Protein AF-A0A090FMJ1-F1 (afdb_monomer_lite)

Radius of gyration: 20.2 Å; chains: 1; bounding box: 46×75×58 Å

Sequence (141 aa):
MKHQTLDQLHAVADINPLVPLATRTEKIERWAELLDSNPLRCLAALTGTEYLYPGMREEARAAGSPLTVAFEDPLLRASGLRSDTYGEARRFFELSDWQLHEVVCSCHAGATMQAGWAAQRVRRIVTGNRLLGWLRSRFTH

Secondary structure (DSSP, 8-state):
-PPPPS----------------SHHHHHHHHHHHHHTSTT-EEEPBTTTTTS-HHHHHH---TTSHHHHHHH-HHHHHTT---S-HHHHHHHTT--HHHHHHHHBHHHH-SEEEHHHHHHHHHHHHHHHHHHHHHHHHH--

Organism: Mesorhizobium plurifarium (NCBI:txid69974)

Foldseek 3Di:
DDDDDPPPPPPPPVCPDLDADDDLLVLLLVLLVLLVVFQQDKAFAFEPLVPDDPVVQQQTADPRFSLNSSVPDPRLVVNPQDDSGNNSCCVSSVHDSVLSCCQGYCVNANRIHGSNVSSVSSVVVVVVVVVVVVVVVVVPD

pLDDT: mean 86.58, std 17.2, range [39.81, 98.75]

Structure (mmCIF, N/CA/C/O backbone):
data_AF-A0A090FMJ1-F1
#
_entry.id   AF-A0A090FMJ1-F1
#
loop_
_atom_site.group_PDB
_atom_site.id
_atom_site.type_symbol
_atom_site.label_atom_id
_atom_site.label_alt_id
_atom_site.label_comp_id
_atom_site.label_asym_id
_atom_site.label_entity_id
_atom_site.label_seq_id
_atom_site.pdbx_PDB_ins_code
_atom_site.Cartn_x
_atom_site.Cartn_y
_atom_site.Cartn_z
_atom_site.occupancy
_atom_site.B_iso_or_equiv
_atom_site.auth_seq_id
_atom_site.auth_comp_id
_atom_site.auth_asym_id
_atom_site.auth_atom_id
_atom_site.pdbx_PDB_model_num
ATOM 1 N N . MET A 1 1 ? -29.928 -40.701 37.427 1.00 39.81 1 MET A N 1
ATOM 2 C CA . MET A 1 1 ? -28.866 -39.719 37.111 1.00 39.81 1 MET A CA 1
ATOM 3 C C . MET A 1 1 ? -29.350 -38.890 35.929 1.00 39.81 1 MET A C 1
ATOM 5 O O . MET A 1 1 ? -29.891 -39.474 35.002 1.00 39.81 1 MET A O 1
ATOM 9 N N . LYS A 1 2 ? -29.326 -37.556 36.041 1.00 40.62 2 LYS A N 1
ATOM 10 C CA . LYS A 1 2 ? -29.994 -36.625 35.111 1.00 40.62 2 LYS A CA 1
ATOM 11 C C . LYS A 1 2 ? -29.167 -36.448 33.831 1.00 40.62 2 LYS A C 1
ATOM 13 O O . LYS A 1 2 ? -27.966 -36.223 33.919 1.00 40.62 2 LYS A O 1
ATOM 18 N N . HIS A 1 3 ? -29.830 -36.540 32.679 1.00 49.84 3 HIS A N 1
ATOM 19 C CA . HIS A 1 3 ? -29.269 -36.269 31.356 1.00 49.84 3 HIS A CA 1
ATOM 20 C C . HIS A 1 3 ? -28.849 -34.794 31.257 1.00 49.84 3 HIS A C 1
ATOM 22 O O . HIS A 1 3 ? -29.693 -33.910 31.393 1.00 49.84 3 HIS A O 1
ATOM 28 N N . GLN A 1 4 ? -27.558 -34.530 31.046 1.00 50.06 4 GLN A N 1
ATOM 29 C CA . GLN A 1 4 ? -27.084 -33.221 30.597 1.00 50.06 4 GLN A CA 1
ATOM 30 C C . GLN A 1 4 ? -27.239 -33.168 29.079 1.00 50.06 4 GLN A C 1
ATOM 32 O O . GLN A 1 4 ? -26.682 -33.997 28.359 1.00 50.06 4 GLN A O 1
ATOM 37 N N . THR A 1 5 ? -28.079 -32.245 28.621 1.00 58.47 5 THR A N 1
ATOM 38 C CA . THR A 1 5 ? -28.381 -32.031 27.212 1.00 58.47 5 THR A CA 1
ATOM 39 C C . THR A 1 5 ? -27.182 -31.430 26.493 1.00 58.47 5 THR A C 1
ATOM 41 O O . THR A 1 5 ? -26.400 -30.656 27.045 1.00 58.47 5 THR A O 1
ATOM 44 N N . LEU A 1 6 ? -27.069 -31.804 25.227 1.00 53.50 6 LEU A N 1
ATOM 45 C CA . LEU A 1 6 ? -26.095 -31.370 24.231 1.00 53.50 6 LEU A CA 1
ATOM 46 C C . LEU A 1 6 ? -26.315 -29.888 23.817 1.00 53.50 6 LEU A C 1
ATOM 48 O O . LEU A 1 6 ? -26.142 -29.543 22.658 1.00 53.50 6 LEU A O 1
ATOM 52 N N . ASP A 1 7 ? -26.726 -29.022 24.753 1.00 47.88 7 ASP A N 1
ATOM 53 C CA . ASP A 1 7 ? -27.234 -27.657 24.507 1.00 47.88 7 ASP A CA 1
ATOM 54 C C . ASP A 1 7 ? -26.270 -26.535 24.937 1.00 47.88 7 ASP A C 1
ATOM 56 O O . ASP A 1 7 ? -26.649 -25.367 24.984 1.00 47.88 7 ASP A O 1
ATOM 60 N N . GLN A 1 8 ? -25.012 -26.835 25.271 1.00 53.00 8 GLN A N 1
ATOM 61 C CA . GLN A 1 8 ? -24.082 -25.813 25.781 1.00 53.00 8 GLN A CA 1
ATOM 62 C C . GLN A 1 8 ? -22.767 -25.724 25.015 1.00 53.00 8 GLN A C 1
ATOM 64 O O . GLN A 1 8 ? -21.692 -25.716 25.604 1.00 53.00 8 GLN A O 1
ATOM 69 N N . LEU A 1 9 ? -22.850 -25.587 23.693 1.00 55.53 9 LEU A N 1
ATOM 70 C CA . LEU A 1 9 ? -21.737 -25.078 22.886 1.00 55.53 9 LEU A CA 1
ATOM 71 C C . LEU A 1 9 ? -22.225 -24.026 21.878 1.00 55.53 9 LEU A C 1
ATOM 73 O O . LEU A 1 9 ? -21.922 -24.087 20.692 1.00 55.53 9 LEU A O 1
ATOM 77 N N . HIS A 1 10 ? -22.969 -23.023 22.346 1.00 44.12 10 HIS A N 1
ATOM 78 C CA . HIS A 1 10 ? -23.051 -21.748 21.632 1.00 44.12 10 HIS A CA 1
ATOM 79 C C . HIS A 1 10 ? -21.830 -20.913 22.023 1.00 44.12 10 HIS A C 1
ATOM 81 O O . HIS A 1 10 ? -21.872 -20.105 22.948 1.00 44.12 10 HIS A O 1
ATOM 87 N N . ALA A 1 11 ? -20.713 -21.150 21.333 1.00 53.25 11 ALA A N 1
ATOM 88 C CA . ALA A 1 11 ? -19.598 -20.218 21.330 1.00 53.25 11 ALA A CA 1
ATOM 89 C C . ALA A 1 11 ? -20.070 -18.946 20.614 1.00 53.25 11 ALA A C 1
ATOM 91 O O . ALA A 1 11 ? -20.140 -18.896 19.387 1.00 53.25 11 ALA A O 1
ATOM 92 N N . VAL A 1 12 ? -20.452 -17.935 21.392 1.00 52.56 12 VAL A N 1
ATOM 93 C CA . VAL A 1 12 ? -20.708 -16.582 20.897 1.00 52.56 12 VAL A CA 1
ATOM 94 C C . VAL A 1 12 ? -19.361 -16.022 20.448 1.00 52.56 12 VAL A C 1
ATOM 96 O O . VAL A 1 12 ? -18.609 -15.454 21.235 1.00 52.56 12 VAL A O 1
ATOM 99 N N . ALA A 1 13 ? -19.011 -16.262 19.186 1.00 54.78 13 ALA A N 1
ATOM 100 C CA . ALA A 1 13 ? -17.998 -15.473 18.515 1.00 54.78 13 ALA A CA 1
ATOM 101 C C . ALA A 1 13 ? -18.599 -14.077 18.350 1.00 54.78 13 ALA A C 1
ATOM 103 O O . ALA A 1 13 ? -19.552 -13.892 17.594 1.00 54.78 13 ALA A O 1
ATOM 104 N N . ASP A 1 14 ? -18.084 -13.119 19.112 1.00 45.41 14 ASP A N 1
ATOM 105 C CA . ASP A 1 14 ? -18.424 -11.710 18.975 1.00 45.41 14 ASP A CA 1
ATOM 106 C C . ASP A 1 14 ? -17.825 -11.221 17.645 1.00 45.41 14 ASP A C 1
ATOM 108 O O . ASP A 1 14 ? -16.682 -10.768 17.561 1.00 45.41 14 ASP A O 1
ATOM 112 N N . ILE A 1 15 ? -18.547 -11.4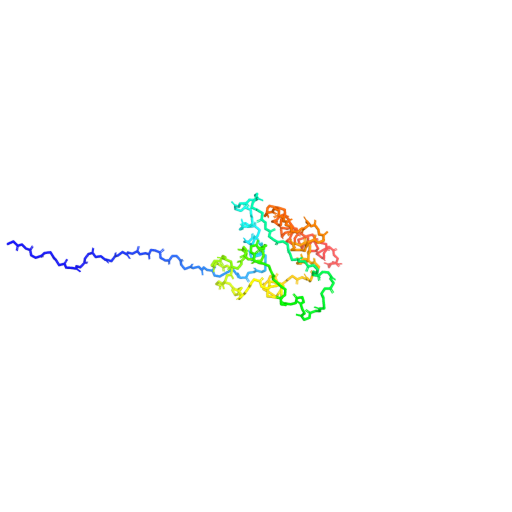67 16.547 1.00 57.22 15 ILE A N 1
ATOM 113 C CA . ILE A 1 15 ? -18.167 -11.012 15.212 1.00 57.22 15 ILE A CA 1
ATOM 114 C C . ILE A 1 15 ? -18.484 -9.522 15.183 1.00 57.22 15 ILE A C 1
ATOM 116 O O . ILE A 1 15 ? -19.574 -9.124 14.777 1.00 57.22 15 ILE A O 1
ATOM 120 N N . ASN A 1 16 ? -17.539 -8.692 15.626 1.00 61.22 16 ASN A N 1
ATOM 121 C CA . ASN A 1 16 ? -17.648 -7.256 15.415 1.00 61.22 16 ASN A CA 1
ATOM 122 C C . ASN A 1 16 ? -17.683 -7.012 13.893 1.00 61.22 16 ASN A C 1
ATOM 124 O O . ASN A 1 16 ? -16.701 -7.338 13.212 1.00 61.22 16 ASN A O 1
ATOM 128 N N . PRO A 1 17 ? -18.796 -6.512 13.323 1.00 69.00 17 PRO A N 1
ATOM 129 C CA . PRO A 1 17 ? -18.881 -6.307 11.890 1.00 69.00 17 PRO A CA 1
ATOM 130 C C . PRO A 1 17 ? -17.833 -5.275 11.481 1.00 69.00 17 PRO A C 1
ATOM 132 O O . PRO A 1 17 ? -17.740 -4.189 12.053 1.00 69.00 17 PRO A O 1
ATOM 135 N N . LEU A 1 18 ? -17.025 -5.627 10.483 1.00 82.06 18 LEU A N 1
ATOM 136 C CA . LEU A 1 18 ? -16.059 -4.715 9.892 1.00 82.06 18 LEU A CA 1
ATOM 137 C C . LEU A 1 18 ? -16.837 -3.587 9.208 1.00 82.06 18 LEU A C 1
ATOM 139 O O . LEU A 1 18 ? -17.407 -3.791 8.139 1.00 82.06 18 LEU A O 1
ATOM 143 N N . VAL A 1 19 ? -16.903 -2.419 9.845 1.00 89.38 19 VAL A N 1
ATOM 144 C CA . VAL A 1 19 ? -17.540 -1.235 9.261 1.00 89.38 19 VAL A CA 1
ATOM 145 C C . VAL A 1 19 ? -16.628 -0.718 8.146 1.00 89.38 19 VAL A C 1
ATOM 147 O O . VAL A 1 19 ? -15.505 -0.318 8.450 1.00 89.38 19 VAL A O 1
ATOM 150 N N . PRO A 1 20 ? -17.058 -0.735 6.869 1.00 92.88 20 PRO A N 1
ATOM 151 C CA . PRO A 1 20 ? -16.226 -0.279 5.762 1.00 92.88 20 PRO A CA 1
ATOM 152 C C . PRO A 1 20 ? -15.797 1.184 5.917 1.00 92.88 20 PRO A C 1
ATOM 154 O O . PRO A 1 20 ? -16.583 2.030 6.344 1.00 92.88 20 PRO A O 1
ATOM 157 N N . LEU A 1 21 ? -14.564 1.488 5.515 1.00 95.38 21 LEU A N 1
ATOM 158 C CA . LEU A 1 21 ? -14.034 2.848 5.495 1.00 95.38 21 LEU A CA 1
ATOM 159 C C . LEU A 1 21 ? -14.699 3.644 4.371 1.00 95.38 21 LEU A C 1
ATOM 161 O O . LEU A 1 21 ? -14.653 3.250 3.199 1.00 95.38 21 LEU A O 1
ATOM 165 N N . ALA A 1 22 ? -15.302 4.775 4.729 1.00 90.50 22 ALA A N 1
ATOM 166 C CA . ALA A 1 22 ? -16.133 5.552 3.819 1.00 90.50 22 ALA A CA 1
ATOM 167 C C . ALA A 1 22 ? -15.314 6.548 2.991 1.00 90.50 22 ALA A C 1
ATOM 169 O O . ALA A 1 22 ? -15.630 6.800 1.828 1.00 90.50 22 ALA A O 1
ATOM 170 N N . THR A 1 23 ? -14.253 7.113 3.567 1.00 95.31 23 THR A N 1
ATOM 171 C CA . THR A 1 23 ? -13.514 8.218 2.953 1.00 95.31 23 THR A CA 1
ATOM 172 C C . THR A 1 23 ? -12.163 7.785 2.394 1.00 95.31 23 THR A C 1
ATOM 174 O O . THR A 1 23 ? -11.496 6.877 2.892 1.00 95.31 23 THR A O 1
ATOM 177 N N . ARG A 1 24 ? -11.709 8.510 1.366 1.00 95.38 24 ARG A N 1
ATOM 178 C CA . ARG A 1 24 ? -10.354 8.394 0.816 1.00 95.38 24 ARG A CA 1
ATOM 179 C C . ARG A 1 24 ? -9.275 8.524 1.897 1.00 95.38 24 ARG A C 1
ATOM 181 O O . ARG A 1 24 ? -8.304 7.775 1.890 1.00 95.38 24 ARG A O 1
ATOM 188 N N . THR A 1 25 ? -9.435 9.478 2.815 1.00 96.06 25 THR A N 1
ATOM 189 C CA . THR A 1 25 ? -8.461 9.741 3.882 1.00 96.06 25 THR A CA 1
ATOM 190 C C . THR A 1 25 ? -8.344 8.559 4.836 1.00 96.06 25 THR A C 1
ATOM 192 O O . THR A 1 25 ? -7.232 8.089 5.044 1.00 96.06 25 THR A O 1
ATOM 195 N N . GLU A 1 26 ? -9.465 8.023 5.327 1.00 96.69 26 GLU A N 1
ATOM 196 C CA . GLU A 1 26 ? -9.465 6.862 6.229 1.00 96.69 26 GLU A CA 1
ATOM 197 C C . GLU A 1 26 ? -8.795 5.646 5.582 1.00 96.69 26 GLU A C 1
ATOM 199 O O . GLU A 1 26 ? -7.985 4.974 6.215 1.00 96.69 26 GLU A O 1
ATOM 204 N N . LYS A 1 27 ? -9.076 5.384 4.297 1.00 98.38 27 LYS A N 1
ATOM 205 C CA . LYS A 1 27 ? -8.439 4.286 3.552 1.00 98.38 27 LYS A CA 1
ATOM 206 C C . LYS A 1 27 ? -6.915 4.446 3.509 1.00 98.38 27 LYS A C 1
ATOM 208 O O . LYS A 1 27 ? -6.187 3.488 3.761 1.00 98.38 27 LYS A O 1
ATOM 213 N N . ILE A 1 28 ? -6.424 5.648 3.203 1.00 98.25 28 ILE A N 1
ATOM 214 C CA . ILE A 1 28 ? -4.983 5.933 3.115 1.00 98.25 28 ILE A CA 1
ATOM 215 C C . ILE A 1 28 ? -4.321 5.889 4.502 1.00 98.25 28 ILE A C 1
ATOM 217 O O . ILE A 1 28 ? -3.219 5.359 4.635 1.00 98.25 28 ILE A O 1
ATOM 221 N N . GLU A 1 29 ? -4.981 6.407 5.539 1.00 97.75 29 GLU A N 1
ATOM 222 C CA . GLU A 1 29 ? -4.489 6.345 6.921 1.00 97.75 29 GLU A CA 1
ATOM 223 C C . GLU A 1 29 ? -4.391 4.898 7.408 1.00 97.75 29 GLU A C 1
ATOM 225 O O . GLU A 1 29 ? -3.332 4.493 7.888 1.00 97.75 29 GLU A O 1
ATOM 230 N N . ARG A 1 30 ? -5.420 4.080 7.152 1.00 98.12 30 ARG A N 1
ATOM 231 C CA . ARG A 1 30 ? -5.394 2.642 7.435 1.00 98.12 30 ARG A CA 1
ATOM 232 C C . ARG A 1 30 ? -4.232 1.943 6.733 1.00 98.12 30 ARG A C 1
ATOM 234 O O . ARG A 1 30 ? -3.540 1.132 7.342 1.00 98.12 30 ARG A O 1
ATOM 241 N N . TRP A 1 31 ? -3.980 2.262 5.465 1.00 98.69 31 TRP A N 1
ATOM 242 C CA . TRP A 1 31 ? -2.837 1.700 4.744 1.00 98.69 31 TRP A CA 1
ATOM 243 C C . TRP A 1 31 ? -1.496 2.084 5.389 1.00 98.69 31 TRP A C 1
ATOM 245 O O . TRP A 1 31 ? -0.626 1.226 5.556 1.00 98.69 31 TRP A O 1
ATOM 255 N N . ALA A 1 32 ? -1.337 3.339 5.815 1.00 98.44 32 ALA A N 1
ATOM 256 C CA . ALA A 1 32 ? -0.139 3.774 6.526 1.00 98.44 32 ALA A CA 1
ATOM 257 C C . ALA A 1 32 ? 0.046 3.048 7.871 1.00 98.44 32 ALA A C 1
ATOM 259 O O . ALA A 1 32 ? 1.165 2.656 8.190 1.00 98.44 32 ALA A O 1
ATOM 260 N N . GLU A 1 33 ? -1.027 2.839 8.640 1.00 98.44 33 GLU A N 1
ATOM 261 C CA . GLU A 1 33 ? -0.994 2.077 9.899 1.00 98.44 33 GLU A CA 1
ATOM 262 C C . GLU A 1 33 ? -0.544 0.628 9.691 1.00 98.44 33 GLU A C 1
ATOM 264 O O . GLU A 1 33 ? 0.289 0.122 10.442 1.00 98.44 33 GLU A O 1
ATOM 269 N N . LEU A 1 34 ? -1.060 -0.035 8.653 1.00 98.56 34 LEU A N 1
ATOM 270 C CA . LEU A 1 34 ? -0.697 -1.417 8.334 1.00 98.56 34 LEU A CA 1
ATOM 271 C C . LEU A 1 34 ? 0.791 -1.549 8.009 1.00 98.56 34 LEU A C 1
ATOM 273 O O . LEU A 1 34 ? 1.448 -2.474 8.488 1.00 98.56 34 LEU A O 1
ATOM 277 N N . LEU A 1 35 ? 1.336 -0.611 7.235 1.00 98.50 35 LEU A N 1
ATOM 278 C CA . LEU A 1 35 ? 2.762 -0.569 6.916 1.00 98.50 35 LEU A CA 1
ATOM 279 C C . LEU A 1 35 ? 3.623 -0.303 8.165 1.00 98.50 35 LEU A C 1
ATOM 281 O O . LEU A 1 35 ? 4.682 -0.908 8.322 1.00 98.50 35 LEU A O 1
ATOM 285 N N . ASP A 1 36 ? 3.152 0.540 9.0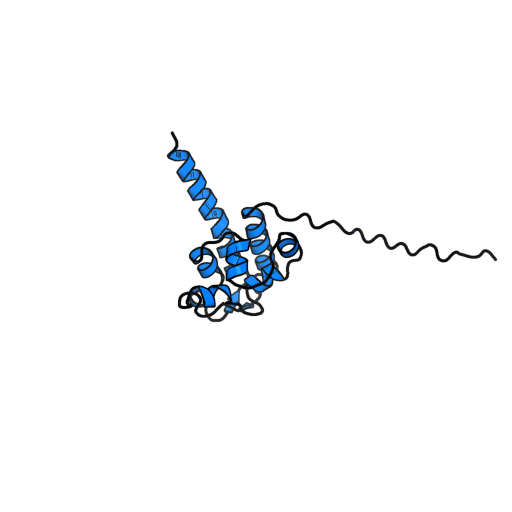82 1.00 97.62 36 ASP A N 1
ATOM 286 C CA . ASP A 1 36 ? 3.861 0.858 10.327 1.00 97.62 36 ASP A CA 1
ATOM 287 C C . ASP A 1 36 ? 3.741 -0.203 11.423 1.00 97.62 36 ASP A C 1
ATOM 289 O O . ASP A 1 36 ? 4.502 -0.160 12.387 1.00 97.62 36 ASP A O 1
ATOM 293 N N . SER A 1 37 ? 2.835 -1.173 11.288 1.00 97.81 37 SER A N 1
ATOM 294 C CA . SER A 1 37 ? 2.713 -2.278 12.250 1.00 97.81 37 SER A CA 1
ATOM 295 C C . SER A 1 37 ? 4.002 -3.104 12.372 1.00 97.81 37 SER A C 1
ATOM 297 O O . SER A 1 37 ? 4.303 -3.649 13.433 1.00 97.81 37 SER A O 1
ATOM 299 N N . ASN A 1 38 ? 4.790 -3.166 11.293 1.00 97.44 38 ASN A N 1
ATOM 300 C CA . ASN A 1 38 ? 6.127 -3.745 11.273 1.00 97.44 38 ASN A CA 1
ATOM 301 C C . ASN A 1 38 ? 7.032 -2.912 10.348 1.00 97.44 38 ASN A C 1
ATOM 303 O O . ASN A 1 38 ? 7.269 -3.298 9.200 1.00 97.44 38 ASN A O 1
ATOM 307 N N . PRO A 1 39 ? 7.561 -1.773 10.829 1.00 97.38 39 PRO A N 1
ATOM 308 C CA . PRO A 1 39 ? 8.189 -0.772 9.971 1.00 97.38 39 PRO A CA 1
ATOM 309 C C . PRO A 1 39 ? 9.511 -1.257 9.363 1.00 97.38 39 PRO A C 1
ATOM 311 O O . PRO A 1 39 ? 9.922 -0.757 8.319 1.00 97.38 39 PRO A O 1
ATOM 314 N N . LEU A 1 40 ? 10.159 -2.250 9.982 1.00 98.00 40 LEU A N 1
ATOM 315 C CA . LEU A 1 40 ? 11.406 -2.850 9.502 1.00 98.00 40 LEU A CA 1
ATOM 316 C C . LEU A 1 40 ? 11.178 -3.982 8.487 1.00 98.00 40 LEU A C 1
ATOM 318 O O . LEU A 1 40 ? 12.151 -4.487 7.923 1.00 98.00 40 LEU A O 1
ATOM 322 N N . ARG A 1 41 ? 9.923 -4.388 8.229 1.00 98.06 41 ARG A N 1
ATOM 323 C CA . ARG A 1 41 ? 9.606 -5.404 7.216 1.00 98.06 41 ARG A CA 1
ATOM 324 C C . ARG A 1 41 ? 10.128 -4.947 5.855 1.00 98.06 41 ARG A C 1
ATOM 326 O O . ARG A 1 41 ? 9.813 -3.852 5.396 1.00 98.06 41 ARG A O 1
ATOM 333 N N . CYS A 1 42 ? 10.900 -5.816 5.212 1.00 98.06 42 CYS A N 1
ATOM 334 C CA . CYS A 1 42 ? 11.376 -5.620 3.851 1.00 98.06 42 CYS A CA 1
ATOM 335 C C . CYS A 1 42 ? 10.254 -5.973 2.863 1.00 98.06 42 CYS A C 1
ATOM 337 O O . CYS A 1 42 ? 9.722 -7.085 2.903 1.00 98.06 42 CYS A O 1
ATOM 339 N N . LEU A 1 43 ? 9.874 -5.021 2.015 1.00 98.50 43 LEU A N 1
ATOM 340 C CA . LEU A 1 43 ? 8.807 -5.136 1.025 1.00 98.50 43 LEU A CA 1
ATOM 341 C C . LEU A 1 43 ? 9.380 -5.024 -0.387 1.00 98.50 43 LEU A C 1
ATOM 343 O O . LEU A 1 43 ? 10.271 -4.210 -0.633 1.00 98.50 43 LEU A O 1
ATOM 347 N N . ALA A 1 44 ? 8.851 -5.809 -1.323 1.00 98.00 44 ALA A N 1
ATOM 348 C CA . ALA A 1 44 ? 9.251 -5.738 -2.725 1.00 98.00 44 ALA A CA 1
ATOM 349 C C . ALA A 1 44 ? 8.768 -4.428 -3.364 1.00 98.00 44 ALA A C 1
ATOM 351 O O . ALA A 1 44 ? 7.597 -4.057 -3.235 1.00 98.00 44 ALA A O 1
ATOM 352 N N . ALA A 1 45 ? 9.659 -3.740 -4.075 1.00 96.88 45 ALA A N 1
ATOM 353 C CA . ALA A 1 45 ? 9.279 -2.604 -4.901 1.00 96.88 45 ALA A CA 1
ATOM 354 C C . ALA A 1 45 ? 8.750 -3.082 -6.260 1.00 96.88 45 ALA A C 1
ATOM 356 O O . ALA A 1 45 ? 9.155 -4.127 -6.769 1.00 96.88 45 ALA A O 1
ATOM 357 N N . LEU A 1 46 ? 7.860 -2.305 -6.875 1.00 95.62 46 LEU A N 1
ATOM 358 C CA . LEU A 1 46 ? 7.438 -2.544 -8.250 1.00 95.62 46 LEU A CA 1
ATOM 359 C C . LEU A 1 46 ? 8.491 -1.954 -9.191 1.00 95.62 46 LEU A C 1
ATOM 361 O O . LEU A 1 46 ? 8.795 -0.760 -9.131 1.00 95.62 46 LEU A O 1
ATOM 365 N N . THR A 1 47 ? 9.047 -2.787 -10.067 1.00 88.44 47 THR A N 1
ATOM 366 C CA . THR A 1 47 ? 10.080 -2.362 -11.015 1.00 88.44 47 THR A CA 1
ATOM 367 C C . THR A 1 47 ? 9.480 -1.704 -12.247 1.00 88.44 47 THR A C 1
ATOM 369 O O . THR A 1 47 ? 8.563 -2.240 -12.866 1.00 88.44 47 THR A O 1
ATOM 372 N N . GLY A 1 48 ? 10.037 -0.555 -12.631 1.00 80.50 48 GLY A N 1
ATOM 373 C CA . GLY A 1 48 ? 9.784 0.054 -13.932 1.00 80.50 48 GLY A CA 1
ATOM 374 C C . GLY A 1 48 ? 8.415 0.709 -14.076 1.00 80.50 48 GLY A C 1
ATOM 375 O O . GLY A 1 48 ? 8.035 1.027 -15.200 1.00 80.50 48 GLY A O 1
ATOM 376 N N . THR A 1 49 ? 7.666 0.940 -12.990 1.00 85.69 49 THR A N 1
ATOM 377 C CA . THR A 1 49 ? 6.362 1.626 -13.079 1.00 85.69 49 THR A CA 1
ATOM 378 C C . THR A 1 49 ? 6.467 2.987 -13.782 1.00 85.69 49 THR A C 1
ATOM 380 O O . THR A 1 49 ? 5.543 3.367 -14.493 1.00 85.69 49 THR A O 1
ATOM 383 N N . GLU A 1 50 ? 7.608 3.672 -13.684 1.00 84.50 50 GLU A N 1
ATOM 384 C CA . GLU A 1 50 ? 7.966 4.898 -14.406 1.00 84.50 50 GLU A CA 1
ATOM 385 C C . GLU A 1 50 ? 8.017 4.734 -15.935 1.00 84.50 50 GLU A C 1
ATOM 387 O O . GLU A 1 50 ? 7.701 5.682 -16.650 1.00 84.50 50 GLU A O 1
ATOM 392 N N . TYR A 1 51 ? 8.367 3.547 -16.440 1.00 85.06 51 TYR A N 1
ATOM 393 C CA . TYR A 1 51 ? 8.581 3.276 -17.868 1.00 85.06 51 TYR A CA 1
ATOM 394 C C . TYR A 1 51 ? 7.504 2.381 -18.488 1.00 85.06 51 TYR A C 1
ATOM 396 O O . TYR A 1 51 ? 7.418 2.280 -19.711 1.00 85.06 51 TYR A O 1
ATOM 404 N N . LEU A 1 52 ? 6.680 1.724 -17.667 1.00 87.69 52 LEU A N 1
ATOM 405 C CA . LEU A 1 52 ? 5.592 0.883 -18.154 1.00 87.69 52 LEU A CA 1
ATOM 406 C C . LEU A 1 52 ? 4.549 1.711 -18.912 1.00 87.69 52 LEU A C 1
ATOM 408 O O . LEU A 1 52 ? 4.089 2.755 -18.441 1.00 87.69 52 LEU A O 1
ATOM 412 N N . TYR A 1 53 ? 4.119 1.180 -20.058 1.00 91.12 53 TYR A N 1
ATOM 413 C CA . TYR A 1 53 ? 2.939 1.666 -20.768 1.00 91.12 53 TYR A CA 1
ATOM 414 C C . TYR A 1 53 ? 1.698 1.600 -19.864 1.00 91.12 53 TYR A C 1
ATOM 416 O O . TYR A 1 53 ? 1.607 0.677 -19.051 1.00 91.12 53 TYR A O 1
ATOM 424 N N . PRO A 1 54 ? 0.708 2.500 -20.031 1.00 88.94 54 PRO A N 1
ATOM 425 C CA . PRO A 1 54 ? -0.428 2.602 -19.113 1.00 88.94 54 PRO A CA 1
ATOM 426 C C . PRO A 1 54 ? -1.142 1.274 -18.824 1.00 88.94 54 PRO A C 1
ATOM 428 O O . PRO A 1 54 ? -1.361 0.954 -17.663 1.00 88.94 54 PRO A O 1
ATOM 431 N N . GLY A 1 55 ? -1.429 0.455 -19.845 1.00 90.56 55 GLY A N 1
ATOM 432 C CA . GLY A 1 55 ? -2.072 -0.853 -19.644 1.00 90.56 55 GLY A CA 1
ATOM 433 C C . GLY A 1 55 ? -1.220 -1.839 -18.835 1.00 90.56 55 GLY A C 1
ATOM 434 O O . GLY A 1 55 ? -1.717 -2.473 -17.914 1.00 90.56 55 GLY A O 1
ATOM 435 N N . MET A 1 56 ? 0.087 -1.901 -19.103 1.00 92.62 56 MET A N 1
ATOM 436 C CA . MET A 1 56 ? 1.014 -2.758 -18.348 1.00 92.62 56 MET A CA 1
ATOM 437 C C . MET A 1 56 ? 1.198 -2.261 -16.912 1.00 92.62 56 MET A C 1
ATOM 439 O O . MET A 1 56 ? 1.348 -3.054 -15.986 1.00 92.62 56 MET A O 1
ATOM 443 N N . ARG A 1 57 ? 1.179 -0.937 -16.713 1.00 94.56 57 ARG A N 1
ATOM 444 C CA . ARG A 1 57 ? 1.244 -0.333 -15.384 1.00 94.56 57 ARG A CA 1
ATOM 445 C C . ARG A 1 57 ? 0.014 -0.694 -14.562 1.00 94.56 57 ARG A C 1
ATOM 447 O O . ARG A 1 57 ? 0.170 -0.998 -13.392 1.00 94.56 57 ARG A O 1
ATOM 454 N N . GLU A 1 58 ? -1.179 -0.698 -15.151 1.00 95.19 58 GLU A N 1
ATOM 455 C CA . GLU A 1 58 ? -2.420 -1.073 -14.458 1.00 95.19 58 GLU A CA 1
ATOM 456 C C . GLU A 1 58 ? -2.363 -2.498 -13.879 1.00 95.19 58 GLU A C 1
ATOM 458 O O . GLU A 1 58 ? -2.832 -2.728 -12.763 1.00 95.19 58 GLU A O 1
ATOM 463 N N . GLU A 1 59 ? -1.730 -3.430 -14.590 1.00 96.19 59 GLU A N 1
ATOM 464 C CA . GLU A 1 59 ? -1.587 -4.833 -14.177 1.00 96.19 59 GLU A CA 1
ATOM 465 C C . GLU A 1 59 ? -0.380 -5.091 -13.261 1.00 96.19 59 GLU A C 1
ATOM 467 O O . GLU A 1 59 ? -0.273 -6.162 -12.656 1.00 96.19 59 GLU A O 1
ATOM 472 N N . ALA A 1 60 ? 0.529 -4.118 -13.132 1.00 96.12 60 ALA A N 1
ATOM 473 C CA . ALA A 1 60 ? 1.764 -4.276 -12.381 1.00 96.12 60 ALA A CA 1
ATOM 474 C C . ALA A 1 60 ? 1.489 -4.644 -10.917 1.00 96.12 60 ALA A C 1
ATOM 476 O O . ALA A 1 60 ? 0.690 -4.011 -10.224 1.00 96.12 60 ALA A O 1
ATOM 477 N N . ARG A 1 61 ? 2.197 -5.663 -10.432 1.00 96.44 61 ARG A N 1
ATOM 478 C CA . ARG A 1 61 ? 2.152 -6.115 -9.041 1.00 96.44 61 ARG A CA 1
ATOM 479 C C . ARG A 1 61 ? 3.465 -6.781 -8.661 1.00 96.44 61 ARG A C 1
ATOM 481 O O . ARG A 1 61 ? 4.164 -7.320 -9.515 1.00 96.44 61 ARG A O 1
ATOM 488 N N . ALA A 1 62 ? 3.762 -6.793 -7.370 1.00 96.88 62 ALA A N 1
ATOM 489 C CA . ALA A 1 62 ? 4.842 -7.587 -6.803 1.00 96.88 62 ALA A CA 1
ATOM 490 C C . ALA A 1 62 ? 4.361 -8.213 -5.492 1.00 96.88 62 ALA A C 1
ATOM 492 O O . ALA A 1 62 ? 3.712 -7.543 -4.685 1.00 96.88 62 ALA A O 1
ATOM 493 N N . ALA A 1 63 ? 4.659 -9.496 -5.289 1.00 97.06 63 ALA A N 1
ATOM 494 C CA . ALA A 1 63 ? 4.314 -10.189 -4.054 1.00 97.06 63 ALA A CA 1
ATOM 495 C C . ALA A 1 63 ? 5.097 -9.599 -2.873 1.00 97.06 63 ALA A C 1
ATOM 497 O O . ALA A 1 63 ? 6.285 -9.301 -2.996 1.00 97.06 63 ALA A O 1
ATOM 498 N N . GLY A 1 64 ? 4.434 -9.430 -1.728 1.00 97.44 64 GLY A N 1
ATOM 499 C CA . GLY A 1 64 ? 5.054 -8.823 -0.549 1.00 97.44 64 GLY A CA 1
ATOM 500 C C . GLY A 1 64 ? 5.410 -7.346 -0.744 1.00 97.44 64 GLY A C 1
ATOM 501 O O . GLY A 1 64 ? 6.341 -6.855 -0.111 1.00 97.44 64 GLY A O 1
ATOM 502 N N . SER A 1 65 ? 4.706 -6.646 -1.632 1.00 98.38 65 SER A N 1
ATOM 503 C CA . SER A 1 65 ? 4.852 -5.202 -1.837 1.00 98.38 65 SER A CA 1
ATOM 504 C C . SER A 1 65 ? 3.996 -4.400 -0.847 1.00 98.38 65 SER A C 1
ATOM 506 O O . SER A 1 65 ? 3.141 -4.973 -0.162 1.00 98.38 65 SER A O 1
ATOM 508 N N . PRO A 1 66 ? 4.138 -3.061 -0.791 1.00 98.44 66 PRO A N 1
ATOM 509 C CA . PRO A 1 66 ? 3.205 -2.220 -0.041 1.00 98.44 66 PRO A CA 1
ATOM 510 C C . PRO A 1 66 ? 1.736 -2.410 -0.452 1.00 98.44 66 PRO A C 1
ATOM 512 O O . PRO A 1 66 ? 0.847 -2.250 0.383 1.00 98.44 66 PRO A O 1
ATOM 515 N N . LEU A 1 67 ? 1.475 -2.785 -1.712 1.00 98.62 67 LEU A N 1
ATOM 516 C CA . LEU A 1 67 ? 0.127 -3.087 -2.204 1.00 98.62 67 LEU A CA 1
ATOM 517 C C . LEU A 1 67 ? -0.401 -4.410 -1.655 1.00 98.62 67 LEU A C 1
ATOM 519 O O . LEU A 1 67 ? -1.571 -4.497 -1.289 1.00 98.62 67 LEU A O 1
ATOM 523 N N . THR A 1 68 ? 0.465 -5.419 -1.536 1.00 98.69 68 THR A N 1
A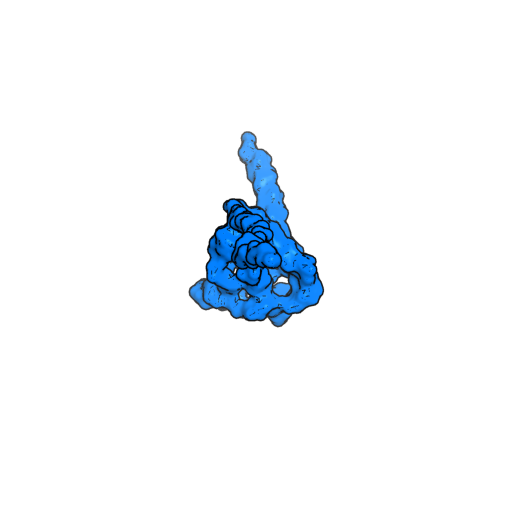TOM 524 C CA . THR A 1 68 ? 0.114 -6.684 -0.881 1.00 98.69 68 THR A CA 1
ATOM 525 C C . THR A 1 68 ? -0.290 -6.443 0.574 1.00 98.69 68 THR A C 1
ATOM 527 O O . THR A 1 68 ? -1.311 -6.965 1.003 1.00 98.69 68 THR A O 1
ATOM 530 N N . VAL A 1 69 ? 0.433 -5.582 1.305 1.00 98.75 69 VAL A N 1
ATOM 531 C CA . VAL A 1 69 ? 0.086 -5.218 2.695 1.00 98.75 69 VAL A CA 1
ATOM 532 C C . VAL A 1 69 ? -1.312 -4.599 2.793 1.00 98.75 69 VAL A C 1
ATOM 534 O O . VAL A 1 69 ? -2.068 -4.942 3.697 1.00 98.75 69 VAL A O 1
ATOM 537 N N . ALA A 1 70 ? -1.679 -3.712 1.862 1.00 98.69 70 ALA A N 1
ATOM 538 C CA . ALA A 1 70 ? -3.032 -3.157 1.812 1.00 98.69 70 ALA A CA 1
ATOM 539 C C . ALA A 1 70 ? -4.085 -4.237 1.527 1.00 98.69 70 ALA A C 1
ATOM 541 O O . ALA A 1 70 ? -5.125 -4.280 2.177 1.00 98.69 70 ALA A O 1
ATOM 542 N N . PHE A 1 71 ? -3.824 -5.107 0.551 1.00 98.75 71 PHE A N 1
ATOM 543 C CA . PHE A 1 71 ? -4.777 -6.128 0.124 1.00 98.75 71 PHE A CA 1
ATOM 544 C C . PHE A 1 71 ? -4.984 -7.241 1.158 1.00 98.75 71 PHE A C 1
ATOM 546 O O . PHE A 1 71 ? -6.071 -7.808 1.234 1.00 98.75 71 PHE A O 1
ATOM 553 N N . GLU A 1 72 ? -3.976 -7.546 1.973 1.00 98.44 72 GLU A N 1
ATOM 554 C CA . GLU A 1 72 ? -4.079 -8.523 3.063 1.00 98.44 72 GLU A CA 1
ATOM 555 C C . GLU A 1 72 ? -5.005 -8.052 4.198 1.00 98.44 72 GLU A C 1
ATOM 557 O O . GLU A 1 72 ? -5.514 -8.884 4.950 1.00 98.44 72 GLU A O 1
ATOM 562 N N . ASP A 1 73 ? -5.277 -6.748 4.313 1.00 98.19 73 ASP A N 1
ATOM 563 C CA . ASP A 1 73 ? -6.152 -6.214 5.354 1.00 98.19 73 ASP A CA 1
ATOM 564 C C . ASP A 1 73 ? -7.640 -6.462 5.046 1.00 98.19 73 ASP A C 1
ATOM 566 O O . ASP A 1 73 ? -8.177 -5.961 4.049 1.00 98.19 73 ASP A O 1
ATOM 570 N N . PRO A 1 74 ? -8.368 -7.184 5.920 1.00 96.88 74 PRO A N 1
ATOM 571 C CA . PRO A 1 74 ? -9.783 -7.456 5.705 1.00 96.88 74 PRO A CA 1
ATOM 572 C C . PRO A 1 74 ? -10.641 -6.189 5.628 1.00 96.88 74 PRO A C 1
ATOM 574 O O . PRO A 1 74 ? -11.639 -6.197 4.910 1.00 96.88 74 PRO A O 1
ATOM 577 N N . LEU A 1 75 ? -10.261 -5.112 6.329 1.00 97.00 75 LEU A N 1
ATOM 578 C CA . LEU A 1 75 ? -11.032 -3.868 6.382 1.00 97.00 75 LEU A CA 1
ATOM 579 C C . LEU A 1 75 ? -10.938 -3.104 5.066 1.00 97.00 75 LEU A C 1
ATOM 581 O O . LEU A 1 75 ? -11.970 -2.706 4.523 1.00 97.00 75 LEU A O 1
ATOM 585 N N . LEU A 1 76 ? -9.746 -2.977 4.488 1.00 98.06 76 LEU A N 1
ATOM 586 C CA . LEU A 1 76 ? -9.573 -2.393 3.159 1.00 98.06 76 LEU A CA 1
ATOM 587 C C . LEU A 1 76 ? -10.289 -3.210 2.074 1.00 98.06 76 LEU A C 1
ATOM 589 O O . LEU A 1 76 ? -10.951 -2.626 1.213 1.00 98.06 76 LEU A O 1
ATOM 593 N N . ARG A 1 77 ? -10.264 -4.548 2.149 1.00 98.00 77 ARG A N 1
ATOM 594 C CA . ARG A 1 77 ? -11.042 -5.394 1.224 1.00 98.00 77 ARG A CA 1
ATOM 595 C C . ARG A 1 77 ? -12.550 -5.226 1.391 1.00 98.00 77 ARG A C 1
ATOM 597 O O . ARG A 1 77 ? -13.249 -5.062 0.395 1.00 98.00 77 ARG A O 1
ATOM 604 N N . ALA A 1 78 ? -13.054 -5.214 2.627 1.00 96.75 78 ALA A N 1
ATOM 605 C CA . ALA A 1 78 ? -14.466 -4.946 2.914 1.00 96.75 78 ALA A CA 1
ATOM 606 C C . ALA A 1 78 ? -14.893 -3.540 2.454 1.00 96.75 78 ALA A C 1
ATOM 608 O O . ALA A 1 78 ? -16.047 -3.324 2.099 1.00 96.75 78 ALA A O 1
ATOM 609 N N . SER A 1 79 ? -13.942 -2.604 2.396 1.00 97.44 79 SER A N 1
ATOM 610 C CA . SER A 1 79 ? -14.129 -1.248 1.870 1.00 97.44 79 SER A CA 1
ATOM 611 C C . SER A 1 79 ? -14.078 -1.158 0.342 1.00 97.44 79 SER A C 1
ATOM 613 O O . SER A 1 79 ? -14.297 -0.077 -0.206 1.00 97.44 79 SER A O 1
ATOM 615 N N . GLY A 1 80 ? -13.794 -2.268 -0.349 1.00 97.75 80 GLY A N 1
ATOM 616 C CA . GLY A 1 80 ? -13.842 -2.374 -1.807 1.00 97.75 80 GLY A CA 1
ATOM 617 C C . GLY A 1 80 ? -12.502 -2.591 -2.512 1.00 97.75 80 GLY A C 1
ATOM 618 O O . GLY A 1 80 ? -12.484 -2.505 -3.734 1.00 97.75 80 GLY A O 1
ATOM 619 N N . LEU A 1 81 ? -11.395 -2.863 -1.808 1.00 98.56 81 LEU A N 1
ATOM 620 C CA . LEU A 1 81 ? -10.108 -3.175 -2.446 1.00 98.56 81 LEU A CA 1
ATOM 621 C C . LEU A 1 81 ? -10.122 -4.600 -3.026 1.00 98.56 81 LEU A C 1
ATOM 623 O O . LEU A 1 81 ? -10.204 -5.577 -2.278 1.00 98.56 81 LEU A O 1
ATOM 627 N N . ARG A 1 82 ? -10.040 -4.738 -4.357 1.00 98.44 82 ARG A N 1
ATOM 628 C CA . ARG A 1 82 ? -10.280 -6.030 -5.038 1.00 98.44 82 ARG A CA 1
ATOM 629 C C . ARG A 1 82 ? -9.025 -6.841 -5.354 1.00 98.44 82 ARG A C 1
ATOM 631 O O . ARG A 1 82 ? -9.131 -8.046 -5.571 1.00 98.44 82 ARG A O 1
ATOM 638 N N . SER A 1 83 ? -7.860 -6.205 -5.416 1.00 98.56 83 SER A N 1
ATOM 639 C CA . SER A 1 83 ? -6.567 -6.834 -5.705 1.00 98.56 83 SER A CA 1
ATOM 640 C C . SER A 1 83 ? -5.408 -5.952 -5.232 1.00 98.56 83 SER A C 1
ATOM 642 O O . SER A 1 83 ? -5.603 -4.797 -4.861 1.00 98.56 83 SER A O 1
ATOM 644 N N . ASP A 1 84 ? -4.192 -6.491 -5.273 1.00 98.44 84 ASP A N 1
ATOM 645 C CA . ASP A 1 84 ? -2.929 -5.795 -4.994 1.00 98.44 84 ASP A CA 1
ATOM 646 C C . ASP A 1 84 ? -2.239 -5.280 -6.274 1.00 98.44 84 ASP A C 1
ATOM 648 O O . ASP A 1 84 ? -1.023 -5.081 -6.299 1.00 98.44 84 ASP A O 1
ATOM 652 N N . THR A 1 85 ? -2.999 -5.087 -7.357 1.00 98.44 85 THR A N 1
ATOM 653 C CA . THR A 1 85 ? -2.472 -4.481 -8.590 1.00 98.44 85 THR A CA 1
ATOM 654 C C . THR A 1 85 ? -2.327 -2.973 -8.436 1.00 98.44 85 THR A C 1
ATOM 656 O O . THR A 1 85 ? -3.098 -2.325 -7.724 1.00 98.44 85 THR A O 1
ATOM 659 N N . TYR A 1 86 ? -1.361 -2.394 -9.143 1.00 98.06 86 TYR A N 1
ATOM 660 C CA . TYR A 1 86 ? -1.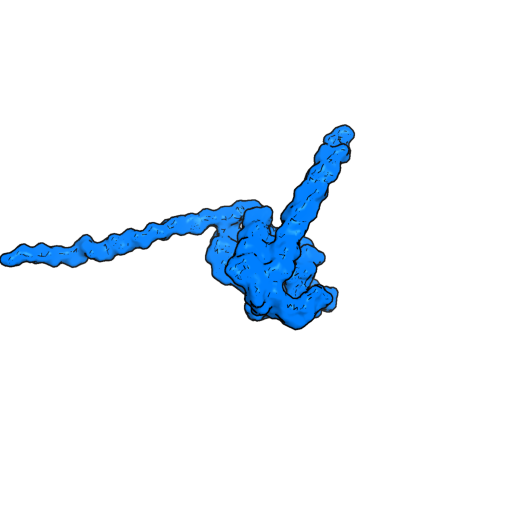139 -0.952 -9.175 1.00 98.06 86 TYR A CA 1
ATOM 661 C C . TYR A 1 86 ? -2.401 -0.204 -9.613 1.00 98.06 86 TYR A C 1
ATOM 663 O O . TYR A 1 86 ? -2.812 0.757 -8.965 1.00 98.06 86 TYR A O 1
ATOM 671 N N . GLY A 1 87 ? -3.055 -0.672 -10.678 1.00 97.94 87 GLY A N 1
ATOM 672 C CA . GLY A 1 87 ? -4.283 -0.079 -11.188 1.00 97.94 87 GLY A CA 1
ATOM 673 C C . GLY A 1 87 ? -5.424 -0.087 -10.177 1.00 97.94 87 GLY A C 1
ATOM 674 O O . GLY A 1 87 ? -6.134 0.908 -10.009 1.00 97.94 87 GLY A O 1
ATOM 675 N N . GLU A 1 88 ? -5.588 -1.203 -9.466 1.00 98.69 88 GLU A N 1
ATOM 676 C CA . GLU A 1 88 ? -6.612 -1.319 -8.432 1.00 98.69 88 GLU A CA 1
ATOM 677 C C . GLU A 1 88 ? -6.332 -0.405 -7.246 1.00 98.69 88 GLU A C 1
ATOM 679 O O . GLU A 1 88 ? -7.223 0.335 -6.834 1.00 98.69 88 GLU A O 1
ATOM 684 N N . ALA A 1 89 ? -5.092 -0.374 -6.758 1.00 98.44 89 ALA A N 1
ATOM 685 C CA . ALA A 1 89 ? -4.695 0.534 -5.692 1.00 98.44 89 ALA A CA 1
ATOM 686 C C . ALA A 1 89 ? -4.913 2.003 -6.091 1.00 98.44 89 ALA A C 1
ATOM 688 O O . ALA A 1 89 ? -5.457 2.784 -5.309 1.00 98.44 89 ALA A O 1
ATOM 689 N N . ARG A 1 90 ? -4.565 2.375 -7.329 1.00 97.94 90 ARG A N 1
ATOM 690 C CA . ARG A 1 90 ? -4.765 3.730 -7.860 1.00 97.94 90 ARG A CA 1
ATOM 691 C C . ARG A 1 90 ? -6.233 4.150 -7.806 1.00 97.94 90 ARG A C 1
ATOM 693 O O . ARG A 1 90 ? -6.535 5.240 -7.324 1.00 97.94 90 ARG A O 1
ATOM 700 N N . ARG A 1 91 ? -7.144 3.288 -8.273 1.00 98.44 91 ARG A N 1
ATOM 701 C CA . ARG A 1 91 ? -8.594 3.550 -8.251 1.00 98.44 91 ARG A CA 1
ATOM 702 C C . ARG A 1 91 ? -9.156 3.553 -6.834 1.00 98.44 91 ARG A C 1
ATOM 704 O O . ARG A 1 91 ? -9.870 4.480 -6.476 1.00 98.44 91 ARG A O 1
ATOM 711 N N . PHE A 1 92 ? -8.829 2.537 -6.039 1.00 98.50 92 PHE A N 1
ATOM 712 C CA . PHE A 1 92 ? -9.395 2.336 -4.707 1.00 98.50 92 PHE A CA 1
ATOM 713 C C . PHE A 1 92 ? -9.022 3.453 -3.722 1.00 98.50 92 PHE A C 1
ATOM 715 O O . PHE A 1 92 ? -9.877 3.929 -2.974 1.00 98.50 92 PHE A O 1
ATOM 722 N N . PHE A 1 93 ? -7.755 3.876 -3.732 1.00 98.12 93 PHE A N 1
ATOM 723 C CA . PHE A 1 93 ? -7.250 4.960 -2.884 1.00 98.12 93 PHE A CA 1
ATOM 724 C C . PHE A 1 93 ? -7.379 6.344 -3.536 1.00 98.12 93 PHE A C 1
ATOM 726 O O . PHE A 1 93 ? -6.965 7.338 -2.937 1.00 98.12 93 PHE A O 1
ATOM 733 N N . GLU A 1 94 ? -7.921 6.419 -4.757 1.00 97.31 94 GLU A N 1
ATOM 734 C CA . GLU A 1 94 ? -8.055 7.658 -5.530 1.00 97.31 94 GLU A CA 1
ATOM 735 C C . GLU A 1 94 ? -6.722 8.432 -5.579 1.00 97.31 94 GLU A C 1
ATOM 737 O O . GLU A 1 94 ? -6.614 9.602 -5.183 1.00 97.31 94 GLU A O 1
ATOM 742 N N . LEU A 1 95 ? -5.663 7.728 -5.982 1.00 96.56 95 LEU A N 1
ATOM 743 C CA . LEU A 1 95 ? -4.312 8.269 -6.107 1.00 96.56 95 LEU A CA 1
ATOM 744 C C . LEU A 1 95 ? -4.035 8.660 -7.553 1.00 96.56 95 LEU A C 1
ATOM 746 O O . LEU A 1 95 ? -4.488 8.005 -8.493 1.00 96.56 95 LEU A O 1
ATOM 750 N N . SER A 1 96 ? -3.238 9.708 -7.742 1.00 94.75 96 SER A N 1
ATOM 751 C CA . SER A 1 96 ? -2.599 9.918 -9.040 1.00 94.75 96 SER A CA 1
ATOM 752 C C . SER A 1 96 ? -1.508 8.868 -9.269 1.00 94.75 96 SER A C 1
ATOM 754 O O . SER A 1 96 ? -0.949 8.326 -8.311 1.00 94.75 96 SER A O 1
ATOM 756 N N . ASP A 1 97 ? -1.153 8.618 -10.534 1.00 93.94 97 ASP A N 1
ATOM 757 C CA . ASP A 1 97 ? 0.011 7.787 -10.869 1.00 93.94 97 ASP A CA 1
ATOM 758 C C . ASP A 1 97 ? 1.258 8.250 -10.118 1.00 93.94 97 ASP A C 1
ATOM 760 O O . ASP A 1 97 ? 1.993 7.440 -9.570 1.00 93.94 97 ASP A O 1
ATOM 764 N N . TRP A 1 98 ? 1.469 9.564 -10.034 1.00 93.06 98 TRP A N 1
ATOM 765 C CA . TRP A 1 98 ? 2.633 10.130 -9.366 1.00 93.06 98 TRP A CA 1
ATOM 766 C C . TRP A 1 98 ? 2.650 9.819 -7.862 1.00 93.06 98 TRP A C 1
ATOM 768 O O . TRP A 1 98 ? 3.657 9.344 -7.348 1.00 93.06 98 TRP A O 1
ATOM 778 N N . GLN A 1 99 ? 1.517 9.987 -7.170 1.00 95.81 99 GLN A N 1
ATOM 779 C CA . GLN A 1 99 ? 1.402 9.654 -5.744 1.00 95.81 99 GLN A CA 1
ATOM 780 C C . GLN A 1 99 ? 1.664 8.172 -5.477 1.00 95.81 99 GLN A C 1
ATOM 782 O O . GLN A 1 99 ? 2.372 7.830 -4.534 1.00 95.81 99 GLN A O 1
ATOM 787 N N . LEU A 1 100 ? 1.092 7.286 -6.296 1.00 96.31 100 LEU A N 1
ATOM 788 C CA . LEU A 1 100 ? 1.281 5.854 -6.104 1.00 96.31 100 LEU A CA 1
ATOM 789 C C . LEU A 1 100 ? 2.706 5.423 -6.475 1.00 96.31 100 LEU A C 1
ATOM 791 O O . LEU A 1 100 ? 3.317 4.626 -5.766 1.00 96.31 100 LEU A O 1
ATOM 795 N N . HIS A 1 101 ? 3.253 5.992 -7.549 1.00 94.50 101 HIS A N 1
ATOM 796 C CA . HIS A 1 101 ? 4.621 5.770 -8.001 1.00 94.50 101 HIS A CA 1
ATOM 797 C C . HIS A 1 101 ? 5.648 6.080 -6.908 1.00 94.50 101 HIS A C 1
ATOM 799 O O . HIS A 1 101 ? 6.507 5.241 -6.636 1.00 94.50 101 HIS A O 1
ATOM 805 N N . GLU A 1 102 ? 5.515 7.223 -6.226 1.00 94.06 102 GLU A N 1
ATOM 806 C CA . GLU A 1 102 ? 6.419 7.600 -5.134 1.00 94.06 102 GLU A CA 1
ATOM 807 C C . GLU A 1 102 ? 6.475 6.554 -4.014 1.00 94.06 102 GLU A C 1
ATOM 809 O O . GLU A 1 102 ? 7.528 6.380 -3.397 1.00 94.06 102 GLU A O 1
ATOM 814 N N . VAL A 1 103 ? 5.357 5.867 -3.750 1.00 96.12 103 VAL A N 1
ATOM 815 C CA . VAL A 1 103 ? 5.229 4.876 -2.673 1.00 96.12 103 VAL A CA 1
ATOM 816 C C . VAL A 1 103 ? 5.811 3.521 -3.063 1.00 96.12 103 VAL A C 1
ATOM 818 O O . VAL A 1 103 ? 6.433 2.878 -2.224 1.00 96.12 103 VAL A O 1
ATOM 821 N N . VAL A 1 104 ? 5.583 3.055 -4.294 1.00 96.19 104 VAL A N 1
ATOM 822 C CA . VAL A 1 104 ? 5.793 1.634 -4.634 1.00 96.19 104 VAL A CA 1
ATOM 823 C C . VAL A 1 104 ? 6.967 1.373 -5.567 1.00 96.19 104 VAL A C 1
ATOM 825 O O . VAL A 1 104 ? 7.383 0.223 -5.698 1.00 96.19 104 VAL A O 1
ATOM 828 N N . CYS A 1 105 ? 7.492 2.396 -6.238 1.00 95.25 105 CYS A N 1
ATOM 829 C CA . CYS A 1 105 ? 8.440 2.184 -7.319 1.00 95.25 105 CYS A CA 1
ATOM 830 C C . CYS A 1 105 ? 9.882 1.939 -6.851 1.00 95.25 105 CYS A C 1
ATOM 832 O O . CYS A 1 105 ? 10.404 2.627 -5.969 1.00 95.25 105 CYS A O 1
ATOM 834 N N . SER A 1 106 ? 10.575 1.023 -7.533 1.00 93.25 106 SER A N 1
ATOM 835 C CA . SER A 1 106 ? 11.991 0.744 -7.295 1.00 93.25 106 SER A CA 1
ATOM 836 C C . SER A 1 106 ? 12.928 1.916 -7.594 1.00 93.25 106 SER A C 1
ATOM 838 O O . SER A 1 106 ? 14.023 1.954 -7.042 1.00 93.25 106 SER A O 1
ATOM 840 N N . CYS A 1 107 ? 12.536 2.891 -8.421 1.00 91.81 107 CYS A N 1
ATOM 841 C CA . CYS A 1 107 ? 13.372 4.065 -8.708 1.00 91.81 107 CYS A CA 1
ATOM 842 C C . CYS A 1 107 ? 13.662 4.920 -7.457 1.00 91.81 107 CYS A C 1
ATOM 844 O O . CYS A 1 107 ? 14.667 5.626 -7.410 1.00 91.81 107 CYS A O 1
ATOM 846 N N . HIS A 1 108 ? 12.807 4.839 -6.431 1.00 87.00 108 HIS A N 1
ATOM 847 C CA . HIS A 1 108 ? 12.943 5.606 -5.192 1.00 87.00 108 HIS A CA 1
ATOM 848 C C . HIS A 1 108 ? 13.560 4.811 -4.039 1.00 87.00 108 HIS A C 1
ATOM 850 O O . HIS A 1 108 ? 14.078 5.418 -3.101 1.00 87.00 108 HIS A O 1
ATOM 856 N N . ALA A 1 109 ? 13.475 3.480 -4.082 1.00 82.44 109 ALA A N 1
ATOM 857 C CA . ALA A 1 109 ? 13.809 2.616 -2.949 1.00 82.44 109 ALA A CA 1
ATOM 858 C C . ALA A 1 109 ? 14.854 1.531 -3.271 1.00 82.44 109 ALA A C 1
ATOM 860 O O . ALA A 1 109 ? 15.434 0.950 -2.359 1.00 82.44 109 ALA A O 1
ATOM 861 N N . GLY A 1 110 ? 15.119 1.264 -4.553 1.00 87.88 110 GLY A N 1
ATOM 862 C CA . GLY A 1 110 ? 15.812 0.062 -5.012 1.00 87.88 110 GLY A CA 1
ATOM 863 C C . GLY A 1 110 ? 14.854 -1.125 -5.158 1.00 87.88 110 GLY A C 1
ATOM 864 O O . GLY A 1 110 ? 13.639 -0.961 -5.191 1.00 87.88 110 GLY A O 1
ATOM 865 N N . ALA A 1 111 ? 15.385 -2.346 -5.259 1.00 94.25 111 ALA A N 1
ATOM 866 C CA . ALA A 1 111 ? 14.565 -3.551 -5.450 1.00 94.25 111 ALA A CA 1
ATOM 867 C C . ALA A 1 111 ? 13.598 -3.838 -4.280 1.00 94.25 111 ALA A C 1
ATOM 869 O O . ALA A 1 111 ? 12.590 -4.522 -4.453 1.00 94.25 111 ALA A O 1
ATOM 870 N N . THR A 1 112 ? 13.901 -3.319 -3.089 1.00 96.75 112 THR A N 1
ATOM 871 C CA . THR A 1 112 ? 13.097 -3.498 -1.876 1.00 96.75 112 THR A CA 1
ATOM 872 C C . THR A 1 112 ? 13.071 -2.220 -1.044 1.00 96.75 112 THR A C 1
ATOM 874 O O . THR A 1 112 ? 13.917 -1.350 -1.222 1.00 96.75 112 THR A O 1
ATOM 877 N N . MET A 1 113 ? 12.112 -2.107 -0.127 1.00 96.69 113 MET A N 1
ATOM 878 C CA . MET A 1 113 ? 11.966 -0.972 0.786 1.00 96.69 113 MET A CA 1
ATOM 879 C C . MET A 1 113 ? 11.531 -1.419 2.177 1.00 96.69 113 MET A C 1
ATOM 881 O O . MET A 1 113 ? 10.884 -2.451 2.331 1.00 96.69 113 MET A O 1
ATOM 885 N N . GLN A 1 114 ? 11.837 -0.621 3.197 1.00 97.75 114 GLN A N 1
ATOM 886 C CA . GLN A 1 114 ? 11.262 -0.823 4.527 1.00 97.75 114 GLN A CA 1
ATOM 887 C C . GLN A 1 114 ? 9.804 -0.353 4.556 1.00 97.75 114 GLN A C 1
ATOM 889 O O . GLN A 1 114 ? 9.473 0.696 3.997 1.00 97.75 114 GLN A O 1
ATOM 894 N N . ALA A 1 115 ? 8.937 -1.085 5.250 1.00 98.06 115 ALA A N 1
ATOM 895 C CA . ALA A 1 115 ? 7.526 -0.734 5.363 1.00 98.06 115 ALA A CA 1
ATOM 896 C C . ALA A 1 115 ? 7.309 0.661 5.979 1.00 98.06 115 ALA A C 1
ATOM 898 O O . ALA A 1 115 ? 6.482 1.419 5.477 1.00 98.06 115 ALA A O 1
ATOM 899 N N . GLY A 1 116 ? 8.120 1.069 6.963 1.00 97.75 116 GLY A N 1
ATOM 900 C CA . GLY A 1 116 ? 8.039 2.410 7.559 1.00 97.75 116 GLY A CA 1
ATOM 901 C C . GLY A 1 116 ? 8.386 3.542 6.578 1.00 97.75 116 GLY A C 1
ATOM 902 O O . GLY A 1 116 ? 7.803 4.627 6.626 1.00 97.75 116 GLY A O 1
ATOM 903 N N . TRP A 1 117 ? 9.284 3.290 5.617 1.00 97.12 117 TRP A N 1
ATOM 904 C CA . TRP A 1 117 ? 9.588 4.242 4.540 1.00 97.12 117 TRP A CA 1
ATOM 905 C C . TRP A 1 117 ? 8.386 4.425 3.605 1.00 97.12 117 TRP A C 1
ATOM 907 O O . TRP A 1 117 ? 8.075 5.554 3.207 1.00 97.12 117 TRP A O 1
ATOM 917 N N . ALA A 1 118 ? 7.680 3.332 3.298 1.00 97.69 118 ALA A N 1
ATOM 918 C CA . ALA A 1 118 ? 6.453 3.373 2.509 1.00 97.69 118 ALA A CA 1
ATOM 919 C C . ALA A 1 118 ? 5.333 4.082 3.288 1.00 97.69 118 ALA A C 1
ATOM 921 O O . ALA A 1 118 ? 4.702 4.992 2.752 1.00 97.69 118 ALA A O 1
ATOM 922 N N . ALA A 1 119 ? 5.154 3.763 4.574 1.00 97.94 119 ALA A N 1
ATOM 923 C CA . ALA A 1 119 ? 4.160 4.388 5.445 1.00 97.94 119 ALA A CA 1
ATOM 924 C C . ALA A 1 119 ? 4.315 5.915 5.500 1.00 97.94 119 ALA A C 1
ATOM 926 O O . ALA A 1 119 ? 3.337 6.655 5.375 1.00 97.94 119 ALA A O 1
ATOM 927 N N . GLN A 1 120 ? 5.551 6.414 5.622 1.00 96.50 120 GLN A N 1
ATOM 928 C CA . GLN A 1 120 ? 5.821 7.853 5.633 1.00 96.50 120 GLN A CA 1
ATOM 929 C C . GLN A 1 120 ? 5.358 8.543 4.340 1.00 96.50 120 GLN A C 1
ATOM 931 O O . GLN A 1 120 ? 4.804 9.645 4.390 1.00 96.50 120 GLN A O 1
ATOM 936 N N . ARG A 1 121 ? 5.553 7.906 3.182 1.00 95.94 121 ARG A N 1
ATOM 937 C CA . ARG A 1 121 ? 5.094 8.436 1.889 1.00 95.94 121 ARG A CA 1
ATOM 938 C C . ARG A 1 121 ? 3.584 8.383 1.750 1.00 95.94 121 ARG A C 1
ATOM 940 O O . ARG A 1 121 ? 2.989 9.379 1.351 1.00 95.94 121 ARG A O 1
ATOM 947 N N . VAL A 1 122 ? 2.961 7.284 2.170 1.00 97.19 122 VAL A N 1
ATOM 948 C CA . VAL A 1 122 ? 1.498 7.162 2.207 1.00 97.19 122 VAL A CA 1
ATOM 949 C C . VAL A 1 122 ? 0.886 8.297 3.041 1.00 97.19 122 VAL A C 1
ATOM 951 O O . VAL A 1 122 ? -0.028 8.977 2.580 1.00 97.19 122 VAL A O 1
ATOM 954 N N . ARG A 1 123 ? 1.450 8.622 4.212 1.00 95.50 123 ARG A N 1
ATOM 955 C CA . ARG A 1 123 ? 0.974 9.756 5.032 1.00 95.50 123 ARG A CA 1
ATOM 956 C C . ARG A 1 123 ? 1.135 11.118 4.363 1.00 95.50 123 ARG A C 1
ATOM 958 O O . ARG A 1 123 ? 0.284 11.992 4.544 1.00 95.50 123 ARG A O 1
ATOM 965 N N . ARG A 1 124 ? 2.199 11.320 3.579 1.00 93.62 124 ARG A N 1
ATOM 966 C CA . ARG A 1 124 ? 2.418 12.579 2.844 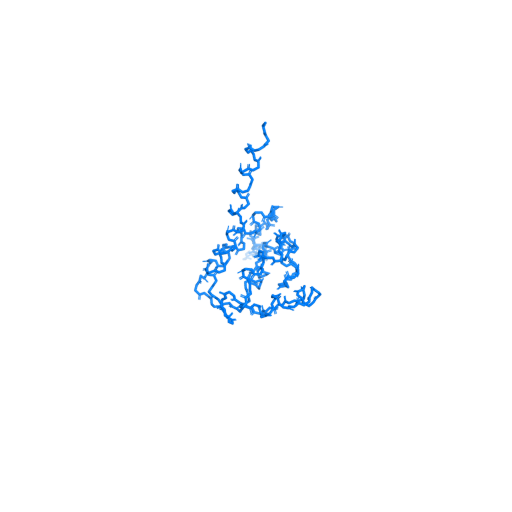1.00 93.62 124 ARG A CA 1
ATOM 967 C C . ARG A 1 124 ? 1.311 12.878 1.835 1.00 93.62 124 ARG A C 1
ATOM 969 O O . ARG A 1 124 ? 1.010 14.047 1.601 1.00 93.62 124 ARG A O 1
ATOM 976 N N . ILE A 1 125 ? 0.653 11.847 1.305 1.00 93.06 125 ILE A N 1
ATOM 977 C CA . ILE A 1 125 ? -0.492 12.000 0.399 1.00 93.06 125 ILE A CA 1
ATOM 978 C C . ILE A 1 125 ? -1.661 12.703 1.108 1.00 93.06 125 ILE A C 1
ATOM 980 O O . ILE A 1 125 ? -2.320 13.563 0.518 1.00 93.06 125 ILE A O 1
ATOM 984 N N . VAL A 1 126 ? -1.911 12.375 2.379 1.00 84.69 126 VAL A N 1
ATOM 985 C CA . VAL A 1 126 ? -2.982 12.995 3.178 1.00 84.69 126 VAL A CA 1
ATOM 986 C C . VAL A 1 126 ? -2.607 14.421 3.585 1.00 84.69 126 VAL A C 1
ATOM 988 O O . VAL A 1 126 ? -3.417 15.342 3.453 1.00 84.69 126 VAL A O 1
ATOM 991 N N . THR A 1 127 ? -1.373 14.640 4.049 1.00 77.94 127 THR A N 1
ATOM 992 C CA . THR A 1 127 ? -0.941 15.958 4.546 1.00 77.94 127 THR A CA 1
ATOM 993 C C . THR A 1 127 ? -0.800 16.998 3.434 1.00 77.94 127 THR A C 1
ATOM 995 O O . THR A 1 127 ? -1.199 18.147 3.633 1.00 77.94 127 THR A O 1
ATOM 998 N N . GLY A 1 128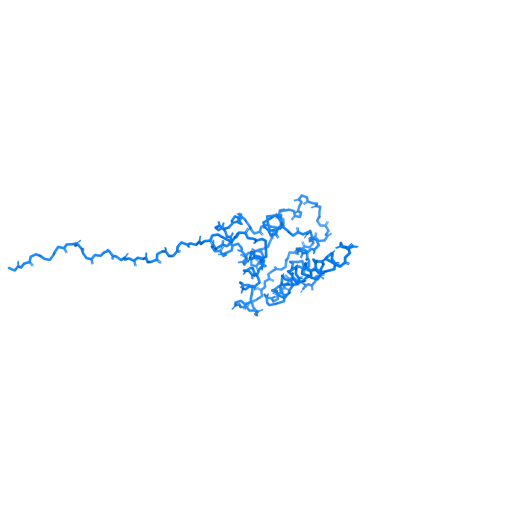 ? -0.333 16.606 2.243 1.00 68.81 128 GLY A N 1
ATOM 999 C CA . GLY A 1 128 ? -0.281 17.489 1.073 1.00 68.81 128 GLY A CA 1
ATOM 1000 C C . GLY A 1 128 ? -1.662 18.019 0.671 1.00 68.81 128 GLY A C 1
ATOM 1001 O O . GLY A 1 128 ? -1.806 19.196 0.335 1.00 68.81 128 GLY A O 1
ATOM 1002 N N . ASN A 1 129 ? -2.704 17.191 0.802 1.00 61.31 129 ASN A N 1
ATOM 1003 C CA . ASN A 1 129 ? -4.074 17.594 0.488 1.00 61.31 129 ASN A CA 1
ATOM 1004 C C . ASN A 1 129 ? -4.642 18.602 1.507 1.00 61.31 129 ASN A C 1
ATOM 1006 O O . ASN A 1 129 ? -5.377 19.514 1.133 1.00 61.31 129 ASN A O 1
ATOM 1010 N N . ARG A 1 130 ? -4.259 18.497 2.789 1.00 63.16 130 ARG A N 1
ATOM 1011 C CA . ARG A 1 130 ? -4.660 19.460 3.836 1.00 63.16 130 ARG A CA 1
ATOM 1012 C C . ARG A 1 130 ? -4.063 20.848 3.593 1.00 63.16 130 ARG A C 1
ATOM 1014 O O . ARG A 1 130 ? -4.763 21.843 3.759 1.00 63.16 130 ARG A O 1
ATOM 1021 N N . LEU A 1 131 ? -2.804 20.917 3.154 1.00 62.47 131 LEU A N 1
ATOM 1022 C CA . LEU A 1 131 ? -2.144 22.180 2.798 1.00 62.47 131 LEU A CA 1
ATOM 1023 C C . LEU A 1 131 ? -2.786 22.832 1.567 1.00 62.47 131 LEU A C 1
ATOM 1025 O O . LEU A 1 131 ? -3.079 24.025 1.590 1.00 62.47 131 LEU A O 1
ATOM 1029 N N . LEU A 1 132 ? -3.068 22.053 0.518 1.00 61.53 132 LEU A N 1
ATOM 1030 C CA . LEU A 1 132 ? -3.760 22.541 -0.681 1.00 61.53 132 LEU A CA 1
ATOM 1031 C C . LEU A 1 132 ? -5.198 22.993 -0.379 1.00 61.53 132 LEU A C 1
ATOM 1033 O O . LEU A 1 132 ? -5.620 24.040 -0.867 1.00 61.53 132 LEU A O 1
ATOM 1037 N N . GLY A 1 133 ? -5.941 22.251 0.447 1.00 60.41 133 GLY A N 1
ATOM 1038 C CA . GLY A 1 133 ? -7.287 22.635 0.885 1.00 60.41 133 GLY A CA 1
ATOM 1039 C C . GLY A 1 133 ? -7.293 23.949 1.669 1.00 60.41 133 GLY A C 1
ATOM 1040 O O . GLY A 1 133 ? -8.097 24.838 1.390 1.00 60.41 133 GLY A O 1
ATOM 1041 N N . TRP A 1 134 ? -6.335 24.117 2.582 1.00 61.62 134 TRP A N 1
ATOM 1042 C CA . TRP A 1 134 ? -6.146 25.367 3.317 1.00 61.62 134 TRP A CA 1
ATOM 1043 C C . TRP A 1 134 ? -5.746 26.539 2.405 1.00 61.62 134 TRP A C 1
ATOM 1045 O O . TRP A 1 134 ? -6.286 27.634 2.551 1.00 61.62 134 TRP A O 1
ATOM 1055 N N . LEU A 1 135 ? -4.862 26.321 1.422 1.00 62.81 135 LEU A N 1
ATOM 1056 C CA . LEU A 1 135 ? -4.498 27.346 0.435 1.00 62.81 135 LEU A CA 1
ATOM 1057 C C . LEU A 1 135 ? -5.706 27.773 -0.411 1.00 62.81 135 LEU A C 1
ATOM 1059 O O . LEU A 1 135 ? -5.919 28.966 -0.598 1.00 62.81 135 LEU A O 1
ATOM 1063 N N . ARG A 1 136 ? -6.537 26.833 -0.879 1.00 56.09 136 ARG A N 1
ATOM 1064 C CA . ARG A 1 136 ? -7.742 27.149 -1.673 1.00 56.09 136 ARG A CA 1
ATOM 1065 C C . ARG A 1 136 ? -8.765 27.959 -0.876 1.00 56.09 136 ARG A C 1
ATOM 1067 O O . ARG A 1 136 ? -9.318 28.907 -1.422 1.00 56.09 136 ARG A O 1
ATOM 1074 N N . SER A 1 137 ? -8.926 27.667 0.417 1.00 59.38 137 SER A N 1
ATOM 1075 C CA . SER A 1 137 ? -9.775 28.450 1.328 1.00 59.38 137 SER A CA 1
ATOM 1076 C C . SER A 1 137 ? -9.332 29.911 1.484 1.00 59.38 137 SER A C 1
ATOM 1078 O O . SER A 1 137 ? -10.129 30.725 1.941 1.00 59.38 137 SER A O 1
ATOM 1080 N N . ARG A 1 138 ? -8.083 30.257 1.138 1.00 65.00 138 ARG A N 1
ATOM 1081 C CA . ARG A 1 138 ? -7.567 31.635 1.199 1.00 65.00 138 ARG A CA 1
ATOM 1082 C C . ARG A 1 138 ? -7.774 32.445 -0.081 1.00 65.00 138 ARG A C 1
ATOM 1084 O O . ARG A 1 138 ? -7.658 33.661 -0.018 1.00 65.00 138 ARG A O 1
ATOM 1091 N N . PHE A 1 139 ? -8.070 31.798 -1.209 1.00 59.94 139 PHE A N 1
ATOM 1092 C CA . PHE A 1 139 ? -8.297 32.468 -2.499 1.00 59.94 139 PHE A CA 1
ATOM 1093 C C . PHE A 1 139 ? -9.778 32.568 -2.887 1.00 59.94 139 PHE A C 1
ATOM 1095 O O . PHE A 1 139 ? -10.111 33.243 -3.854 1.00 59.94 139 PHE A O 1
ATOM 1102 N N . THR A 1 140 ? -10.673 31.918 -2.143 1.00 53.66 140 THR A N 1
ATOM 1103 C CA . THR A 1 140 ? -12.119 32.163 -2.198 1.00 53.66 140 THR A CA 1
ATOM 1104 C C . THR A 1 140 ? -12.495 33.200 -1.142 1.00 53.66 140 THR A C 1
ATOM 1106 O O . THR A 1 140 ? -13.001 32.841 -0.080 1.00 53.66 140 THR A O 1
ATOM 1109 N N . HIS A 1 141 ? -12.182 34.467 -1.407 1.00 45.81 141 HIS A N 1
ATOM 1110 C CA . HIS A 1 141 ? -12.730 35.627 -0.707 1.00 45.81 141 HIS A CA 1
ATOM 1111 C C . HIS A 1 141 ? -12.762 36.827 -1.648 1.00 45.81 141 HIS A C 1
ATOM 1113 O O . HIS A 1 141 ? -11.770 37.003 -2.390 1.00 45.81 141 HIS A O 1
#